Protein AF-A0A395YHV8-F1 (afdb_monomer)

Radius of gyration: 13.7 Å; Cα contacts (8 Å, |Δi|>4): 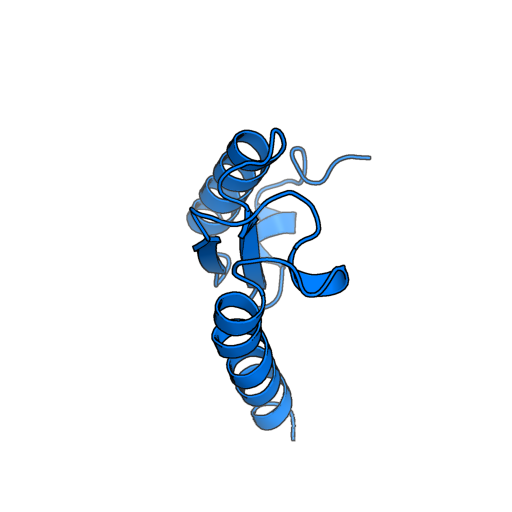100; chains: 1; bounding box: 38×20×34 Å

Nearest PDB structures (foldseek):
  5mif-assembly1_C  TM=8.757E-01  e=2.191E-03  Tuber melanosporum Mel28
  5mif-assembly2_B  TM=8.756E-01  e=3.500E-03  Tuber melanosporum Mel28
  5mii-assembly1_C  TM=8.741E-01  e=4.278E-03  Tuber melanosporum Mel28
  1jkm-assembly1_B  TM=8.423E-01  e=3.742E-03  Bacillus subtilis
  4j7a-assembly2_C  TM=7.583E-01  e=6.391E-03  uncultured bacterium

Sequence (84 aa):
MSPCFASEEQLQALPPVLMIMAGHDVLGEEAERLAARMIRSGTTLTVKRVLEASHGFVVRRAEGYQEAEQLIFPFLSKIFQNRL

Foldseek 3Di:
DDLLPDDLVRLLPDAEDEEEAEQAEPCVVSSVSSVVSSVVSVHNYDYYYQNHDDPPCCVVVHPCNVVVVVVVPVVVVVVVVVPD

pLDDT: mean 95.18, std 8.48, range [47.69, 98.56]

Mean predicted aligned error: 3.08 Å

Solvent-accessible surface area (backbone atoms only — not comparable to full-atom values): 4864 Å² total; per-residue (Å²): 140,62,78,85,71,59,51,57,68,62,40,34,72,44,69,78,41,81,47,79,38,33,48,57,33,90,60,37,66,61,51,51,54,44,51,53,50,29,53,72,39,65,21,53,70,49,78,45,73,40,64,84,9,38,74,62,18,63,87,68,67,34,65,55,25,68,64,52,48,69,49,49,54,58,52,51,50,57,61,58,65,78,72,118

Secondary structure (DSSP, 8-state):
--GGG--HHHHHTSPPEEEEEEEE-TTHHHHHHHHHHHHHTT--EEEEEEEEEETTHHHHT-TTHHHHHHHHHHHHHHHHHTT-

Structure (mmCIF, N/CA/C/O backbone):
data_AF-A0A395YHV8-F1
#
_entry.id   AF-A0A395YHV8-F1
#
loop_
_atom_site.group_PDB
_atom_site.id
_atom_site.type_symbol
_atom_site.label_atom_id
_atom_site.label_alt_id
_atom_site.label_comp_id
_atom_site.label_asym_id
_atom_site.label_entity_id
_atom_site.label_seq_id
_atom_site.pdbx_PDB_ins_code
_atom_site.Cartn_x
_atom_site.Cartn_y
_atom_site.Cartn_z
_atom_site.occupancy
_atom_site.B_iso_or_equiv
_atom_site.auth_seq_id
_atom_site.auth_comp_id
_atom_site.auth_asym_id
_atom_site.auth_atom_id
_atom_site.pdbx_PDB_model_num
ATOM 1 N N . MET A 1 1 ? 10.162 11.770 11.586 1.00 77.69 1 MET A N 1
ATOM 2 C CA . MET A 1 1 ? 9.185 10.907 12.291 1.00 77.69 1 MET A CA 1
ATOM 3 C C . MET A 1 1 ? 8.907 9.709 11.394 1.00 77.69 1 MET A C 1
ATOM 5 O O . MET A 1 1 ? 8.760 9.939 10.202 1.00 77.69 1 MET A O 1
ATOM 9 N N . SER A 1 2 ? 8.901 8.473 11.912 1.00 92.88 2 SER A N 1
ATOM 10 C CA . SER A 1 2 ? 8.668 7.259 11.103 1.00 92.88 2 SER A CA 1
ATOM 11 C C . SER A 1 2 ? 7.388 6.524 11.549 1.00 92.88 2 SER A C 1
ATOM 13 O O . SER A 1 2 ? 7.236 6.298 12.754 1.00 92.88 2 SER A O 1
ATOM 15 N N . PRO A 1 3 ? 6.490 6.120 10.621 1.00 93.75 3 PRO A N 1
ATOM 16 C CA . PRO A 1 3 ? 5.292 5.322 10.923 1.00 93.75 3 PRO A CA 1
ATOM 17 C C . PRO A 1 3 ? 5.595 3.957 11.550 1.00 93.75 3 PRO A C 1
ATOM 19 O O . PRO A 1 3 ? 4.757 3.398 12.254 1.00 93.75 3 PRO A O 1
ATOM 22 N N . CYS A 1 4 ? 6.812 3.440 11.365 1.00 94.38 4 CYS A N 1
ATOM 23 C CA . CYS A 1 4 ? 7.261 2.185 11.966 1.00 94.38 4 CYS A CA 1
ATOM 24 C C . CYS A 1 4 ? 7.258 2.217 13.499 1.00 94.38 4 CYS A C 1
ATOM 26 O O . CYS A 1 4 ? 7.289 1.155 14.117 1.00 94.38 4 CYS A O 1
ATOM 28 N N . PHE A 1 5 ? 7.160 3.407 14.103 1.00 95.62 5 PHE A N 1
ATOM 29 C CA . PHE A 1 5 ? 7.060 3.618 15.548 1.00 95.62 5 PHE A CA 1
ATOM 30 C C . PHE A 1 5 ? 5.679 4.111 16.012 1.00 95.62 5 PHE A C 1
ATOM 32 O O . PHE A 1 5 ? 5.537 4.464 17.179 1.00 95.62 5 PHE A O 1
ATOM 39 N N . ALA A 1 6 ? 4.663 4.144 15.139 1.00 96.38 6 ALA A N 1
ATOM 40 C CA . ALA A 1 6 ? 3.294 4.478 15.545 1.00 96.38 6 ALA A CA 1
ATOM 41 C C . ALA A 1 6 ? 2.781 3.488 16.606 1.00 96.38 6 ALA A C 1
ATOM 43 O O . ALA A 1 6 ? 3.113 2.305 16.523 1.00 96.38 6 ALA A O 1
ATOM 44 N N . SER A 1 7 ? 1.993 3.941 17.584 1.00 97.06 7 SER A N 1
ATOM 45 C CA . SER A 1 7 ? 1.373 3.068 18.593 1.00 97.06 7 SER A CA 1
ATOM 46 C C . SER A 1 7 ? 0.293 2.171 17.977 1.00 97.06 7 SER A C 1
ATOM 48 O O . SER A 1 7 ? -0.166 2.415 16.861 1.00 97.06 7 SER A O 1
ATOM 50 N N . GLU A 1 8 ? -0.121 1.119 18.683 1.00 96.69 8 GLU A N 1
ATOM 51 C CA . GLU A 1 8 ? -1.182 0.231 18.188 1.00 96.69 8 GLU A CA 1
ATOM 52 C C . GLU A 1 8 ? -2.515 0.971 18.034 1.00 96.69 8 GLU A C 1
ATOM 54 O O . GLU A 1 8 ? -3.200 0.775 17.035 1.00 96.69 8 GLU A O 1
ATOM 59 N N . GLU A 1 9 ? -2.829 1.900 18.940 1.00 97.38 9 GLU A N 1
ATOM 60 C CA . GLU A 1 9 ? -4.024 2.747 18.867 1.00 97.38 9 GLU A CA 1
ATOM 61 C C . GLU A 1 9 ? -3.986 3.657 17.633 1.00 97.38 9 GLU A C 1
ATOM 63 O O . GLU A 1 9 ? -4.993 3.823 16.945 1.00 97.38 9 GLU A O 1
ATOM 68 N N . GLN A 1 10 ? -2.813 4.217 17.313 1.00 97.62 10 GLN A N 1
ATOM 69 C CA . GLN A 1 10 ? -2.630 5.028 16.107 1.00 97.62 10 GLN A CA 1
ATOM 70 C C . GLN A 1 10 ? -2.832 4.202 14.834 1.00 97.62 10 GLN A C 1
ATOM 72 O O . GLN A 1 10 ? -3.428 4.695 13.879 1.00 97.62 10 GLN A O 1
ATOM 77 N N . LEU A 1 11 ? -2.348 2.957 14.814 1.00 97.94 11 LEU A N 1
ATOM 78 C CA . LEU A 1 11 ? -2.530 2.057 13.676 1.00 97.94 11 LEU A CA 1
ATOM 79 C C . LEU A 1 11 ? -3.991 1.605 13.544 1.00 97.94 11 LEU A C 1
ATOM 81 O O . LEU A 1 11 ? -4.540 1.623 12.441 1.00 97.94 11 LEU A O 1
ATOM 85 N N . GLN A 1 12 ? -4.643 1.248 14.651 1.00 97.19 12 GLN A N 1
ATOM 86 C CA . GLN A 1 12 ? -6.044 0.823 14.675 1.00 97.19 12 GLN A CA 1
ATOM 87 C C . GLN A 1 12 ? -6.998 1.925 14.194 1.00 97.19 12 GLN A C 1
ATOM 89 O O . GLN A 1 12 ? -7.988 1.629 13.530 1.00 97.19 12 GLN A O 1
ATOM 94 N N . ALA A 1 13 ? -6.695 3.191 14.494 1.00 97.19 13 ALA A N 1
ATOM 95 C CA . ALA A 1 13 ? -7.518 4.337 14.107 1.00 97.19 13 ALA A CA 1
ATOM 96 C C . ALA A 1 13 ? -7.485 4.663 12.600 1.00 97.19 13 ALA A C 1
ATOM 98 O O . ALA A 1 13 ? -8.221 5.542 12.143 1.00 97.19 13 ALA A O 1
ATOM 99 N N . LEU A 1 14 ? -6.630 3.996 11.817 1.00 97.00 14 LEU A N 1
ATOM 100 C CA . LEU A 1 14 ? -6.552 4.215 10.377 1.00 97.00 14 LEU A CA 1
ATOM 101 C C . LEU A 1 14 ? -7.834 3.735 9.669 1.00 97.00 14 LEU A C 1
ATOM 103 O O . LEU A 1 14 ? -8.423 2.723 10.057 1.00 97.00 14 LEU A O 1
ATOM 107 N N . PRO A 1 15 ? -8.261 4.414 8.583 1.00 96.00 15 PRO A N 1
ATOM 108 C CA . PRO A 1 15 ? -9.287 3.871 7.696 1.00 96.00 15 PRO A CA 1
ATOM 109 C C . PRO A 1 15 ? -8.786 2.568 7.050 1.00 96.00 15 PRO A C 1
ATOM 111 O O . PRO A 1 15 ? -7.607 2.235 7.181 1.00 96.00 15 PRO A O 1
ATOM 114 N N . PRO A 1 16 ? -9.627 1.838 6.293 1.00 97.12 16 PRO A N 1
ATOM 115 C CA . PRO A 1 16 ? -9.120 0.751 5.468 1.00 97.12 16 PRO A CA 1
ATOM 116 C C . PRO A 1 16 ? -7.930 1.216 4.617 1.00 97.12 16 PRO A C 1
ATOM 118 O O . PRO A 1 16 ? -7.982 2.293 4.017 1.00 97.12 16 PRO A O 1
ATOM 121 N N . VAL A 1 17 ? -6.868 0.410 4.573 1.00 97.88 17 VAL A N 1
ATOM 122 C CA . VAL A 1 17 ? -5.612 0.730 3.880 1.00 97.88 17 VAL A CA 1
ATOM 123 C C . VAL A 1 17 ? -5.340 -0.287 2.775 1.00 97.88 17 VAL A C 1
ATOM 125 O O . VAL A 1 17 ? -5.542 -1.489 2.949 1.00 97.88 17 VAL A O 1
ATOM 128 N N . LEU A 1 18 ? -4.840 0.206 1.643 1.00 98.31 18 LEU A N 1
ATOM 129 C CA . LEU A 1 18 ? -4.200 -0.587 0.599 1.00 98.31 18 LEU A CA 1
ATOM 130 C C . LEU A 1 18 ? -2.693 -0.314 0.639 1.00 98.31 18 LEU A C 1
ATOM 132 O O . LEU A 1 18 ? -2.274 0.832 0.495 1.00 98.31 18 LEU A O 1
ATOM 136 N N . MET A 1 19 ? -1.889 -1.360 0.824 1.00 98.19 19 MET A N 1
ATOM 137 C CA . MET A 1 19 ? -0.428 -1.287 0.809 1.00 98.19 19 MET A CA 1
ATOM 138 C C . MET A 1 19 ? 0.125 -2.152 -0.325 1.00 98.19 19 MET A C 1
ATOM 140 O O . MET A 1 19 ? -0.101 -3.361 -0.364 1.00 98.19 19 MET A O 1
ATOM 144 N N . ILE A 1 20 ? 0.856 -1.531 -1.248 1.00 98.44 20 ILE A N 1
ATOM 145 C CA . ILE A 1 20 ? 1.465 -2.202 -2.398 1.00 98.44 20 ILE A CA 1
ATOM 146 C C . ILE A 1 20 ? 2.978 -2.005 -2.318 1.00 98.44 20 ILE A C 1
ATOM 148 O O . ILE A 1 20 ? 3.442 -0.873 -2.199 1.00 98.44 20 ILE A O 1
ATOM 152 N N . MET A 1 21 ? 3.737 -3.096 -2.385 1.00 98.25 21 MET A N 1
ATOM 153 C CA . MET A 1 21 ? 5.201 -3.086 -2.361 1.00 98.25 21 MET A CA 1
ATOM 154 C C . MET A 1 21 ? 5.759 -3.665 -3.655 1.00 98.25 21 MET A C 1
ATOM 156 O O . MET A 1 21 ? 5.182 -4.583 -4.242 1.00 98.25 21 MET A O 1
ATOM 160 N N . ALA A 1 22 ? 6.911 -3.148 -4.064 1.00 98.38 22 ALA A N 1
ATOM 161 C CA . ALA A 1 22 ? 7.715 -3.724 -5.129 1.00 98.38 22 ALA A CA 1
ATOM 162 C C . ALA A 1 22 ? 8.528 -4.921 -4.608 1.00 98.38 22 ALA A C 1
ATOM 164 O O . ALA A 1 22 ? 8.980 -4.938 -3.462 1.00 98.38 22 ALA A O 1
ATOM 165 N N . GLY A 1 23 ? 8.705 -5.938 -5.447 1.00 97.88 23 GLY A N 1
ATOM 166 C CA . GLY A 1 23 ? 9.470 -7.133 -5.120 1.00 97.88 23 GLY A CA 1
ATOM 167 C C . GLY A 1 23 ? 10.960 -6.852 -4.990 1.00 97.88 23 GLY A C 1
ATOM 168 O O . GLY A 1 23 ? 11.588 -7.332 -4.044 1.00 97.88 23 GLY A O 1
ATOM 169 N N . HIS A 1 24 ? 11.485 -6.010 -5.879 1.00 97.62 24 HIS A N 1
ATOM 170 C CA . HIS A 1 24 ? 12.873 -5.560 -5.926 1.00 97.62 24 HIS A CA 1
ATOM 171 C C . HIS A 1 24 ? 13.025 -4.176 -5.277 1.00 97.62 24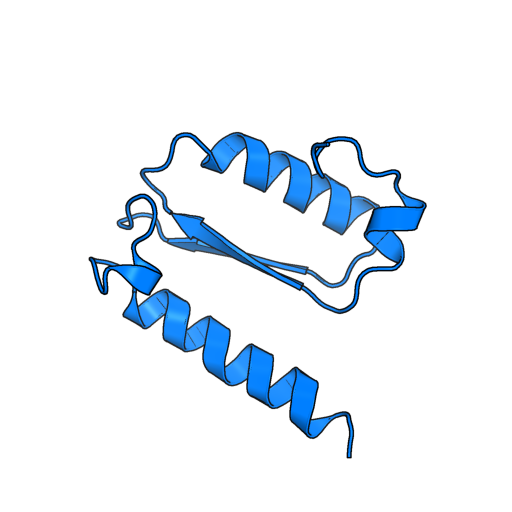 HIS A C 1
ATOM 173 O O . HIS A 1 24 ? 13.379 -3.191 -5.931 1.00 97.62 24 HIS A O 1
ATOM 179 N N . ASP A 1 25 ? 12.714 -4.095 -3.984 1.00 97.75 25 ASP A N 1
ATOM 180 C CA . ASP A 1 25 ? 12.790 -2.861 -3.201 1.00 97.75 25 ASP A CA 1
ATOM 181 C C . ASP A 1 25 ? 13.362 -3.131 -1.804 1.00 97.75 25 ASP A C 1
ATOM 183 O O . ASP A 1 25 ? 12.886 -4.001 -1.072 1.00 97.75 25 ASP A O 1
ATOM 187 N N . VAL A 1 26 ? 14.380 -2.354 -1.428 1.00 96.94 26 VAL A N 1
ATOM 188 C CA . VAL A 1 26 ? 15.036 -2.423 -0.113 1.00 96.94 26 VAL A CA 1
ATOM 189 C C . VAL A 1 26 ? 14.097 -2.025 1.028 1.00 96.94 26 VAL A C 1
ATOM 191 O O . VAL A 1 26 ? 14.324 -2.406 2.172 1.00 96.94 26 VAL A O 1
ATOM 194 N N . LEU A 1 27 ? 13.020 -1.297 0.722 1.00 96.62 27 LEU A N 1
ATOM 195 C CA . LEU A 1 27 ? 11.992 -0.903 1.686 1.00 96.62 27 LEU A CA 1
ATOM 196 C C . LEU A 1 27 ? 10.975 -2.023 1.970 1.00 96.62 27 LEU A C 1
ATOM 198 O O . LEU A 1 27 ? 10.138 -1.879 2.862 1.00 96.62 27 LEU A O 1
ATOM 202 N N . GLY A 1 28 ? 11.033 -3.140 1.233 1.00 95.06 28 GLY A N 1
ATOM 203 C CA . GLY A 1 28 ? 10.047 -4.219 1.319 1.00 95.06 28 GLY A CA 1
ATOM 204 C C . GLY A 1 28 ? 9.929 -4.831 2.716 1.00 95.06 28 GLY A C 1
ATOM 205 O O . GLY A 1 28 ? 8.822 -4.974 3.226 1.00 95.06 28 GLY A O 1
ATOM 206 N N . GLU A 1 29 ? 11.052 -5.137 3.374 1.00 95.44 29 GLU A N 1
ATOM 207 C CA . GLU A 1 29 ? 11.023 -5.735 4.718 1.00 95.44 29 GLU A CA 1
ATOM 208 C C . GLU A 1 29 ? 10.432 -4.793 5.774 1.00 95.44 29 GLU A C 1
ATOM 210 O O . GLU A 1 29 ? 9.701 -5.228 6.666 1.00 95.44 29 GLU A O 1
ATOM 215 N N . GLU A 1 30 ? 10.748 -3.498 5.698 1.00 96.31 30 GLU A N 1
ATOM 216 C CA . GLU A 1 30 ? 10.198 -2.502 6.619 1.00 96.31 30 GLU A CA 1
ATOM 217 C C . GLU A 1 30 ? 8.679 -2.380 6.434 1.00 96.31 30 GLU A C 1
ATOM 219 O O . GLU A 1 30 ? 7.928 -2.413 7.414 1.00 96.31 30 GLU A O 1
ATOM 224 N N . ALA A 1 31 ? 8.223 -2.315 5.180 1.00 96.88 31 ALA A N 1
ATOM 225 C CA . ALA A 1 31 ? 6.807 -2.259 4.844 1.00 96.88 31 ALA A CA 1
ATOM 226 C C . ALA A 1 31 ? 6.049 -3.511 5.318 1.00 96.88 31 ALA A C 1
ATOM 228 O O . ALA A 1 31 ? 4.977 -3.387 5.907 1.00 96.88 31 ALA A O 1
ATOM 229 N N . GLU A 1 32 ? 6.620 -4.708 5.160 1.00 96.56 32 GLU A N 1
ATOM 230 C CA . GLU A 1 32 ? 6.025 -5.960 5.646 1.00 96.56 32 GLU A CA 1
ATOM 231 C C . GLU A 1 32 ? 5.918 -6.002 7.176 1.00 96.56 32 GLU A C 1
ATOM 233 O O . GLU A 1 32 ? 4.899 -6.437 7.722 1.00 96.56 32 GLU A O 1
ATOM 238 N N . ARG A 1 33 ? 6.927 -5.490 7.894 1.00 97.19 33 ARG A N 1
ATOM 239 C CA . ARG A 1 33 ? 6.862 -5.362 9.359 1.00 97.19 33 ARG A CA 1
ATOM 240 C C . ARG A 1 33 ? 5.753 -4.404 9.782 1.00 97.19 33 ARG A C 1
ATOM 242 O O . ARG A 1 33 ? 5.011 -4.725 10.713 1.00 97.19 33 ARG A O 1
ATOM 249 N N . LEU A 1 34 ? 5.612 -3.259 9.111 1.00 97.94 34 LEU A N 1
ATOM 250 C CA . LEU A 1 34 ? 4.523 -2.316 9.374 1.00 97.94 34 LEU A CA 1
ATOM 251 C C . LEU A 1 34 ? 3.156 -2.941 9.061 1.00 97.94 34 LEU A C 1
ATOM 253 O O . LEU A 1 34 ? 2.262 -2.878 9.902 1.00 97.94 34 LEU A O 1
ATOM 257 N N . ALA A 1 35 ? 3.010 -3.612 7.917 1.00 98.06 35 ALA A N 1
ATOM 258 C CA . ALA A 1 35 ? 1.790 -4.320 7.536 1.00 98.06 35 ALA A CA 1
ATOM 259 C C . ALA A 1 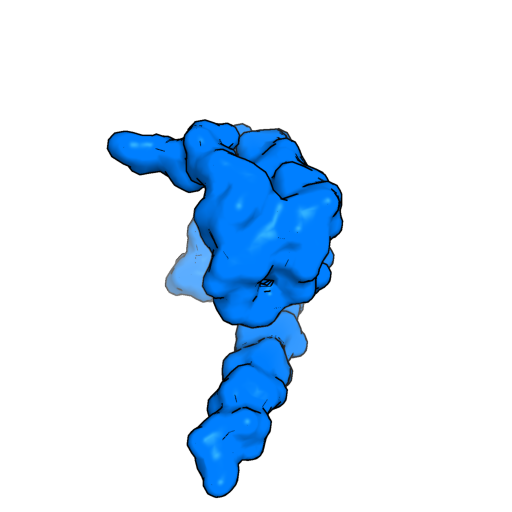35 ? 1.387 -5.357 8.594 1.00 98.06 35 ALA A C 1
ATOM 261 O O . ALA A 1 35 ? 0.237 -5.393 9.030 1.00 98.06 35 ALA A O 1
ATOM 262 N N . ALA A 1 36 ? 2.342 -6.151 9.083 1.00 97.38 36 ALA A N 1
ATOM 263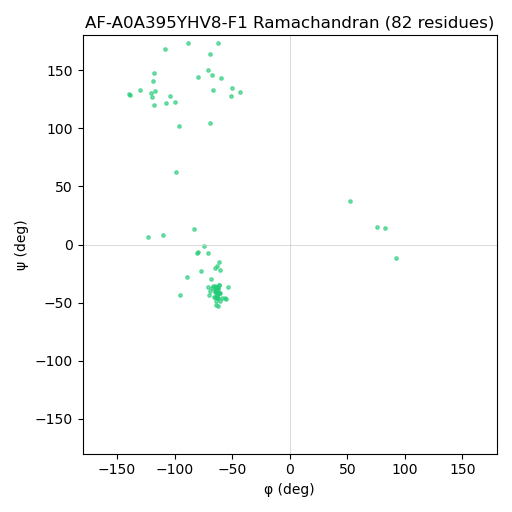 C CA . ALA A 1 36 ? 2.090 -7.127 10.137 1.00 97.38 36 ALA A CA 1
ATOM 264 C C . ALA A 1 36 ? 1.632 -6.464 11.448 1.00 97.38 36 ALA A C 1
ATOM 266 O O . ALA A 1 36 ? 0.771 -7.008 12.139 1.00 97.38 36 ALA A O 1
ATOM 267 N N . ARG A 1 37 ? 2.179 -5.291 11.799 1.00 98.06 37 ARG A N 1
ATOM 268 C CA . ARG A 1 37 ? 1.720 -4.510 12.962 1.00 98.06 37 ARG A CA 1
ATOM 269 C C . ARG A 1 37 ? 0.293 -3.997 12.768 1.00 98.06 37 ARG A C 1
ATOM 271 O O . ARG A 1 37 ? -0.510 -4.173 13.672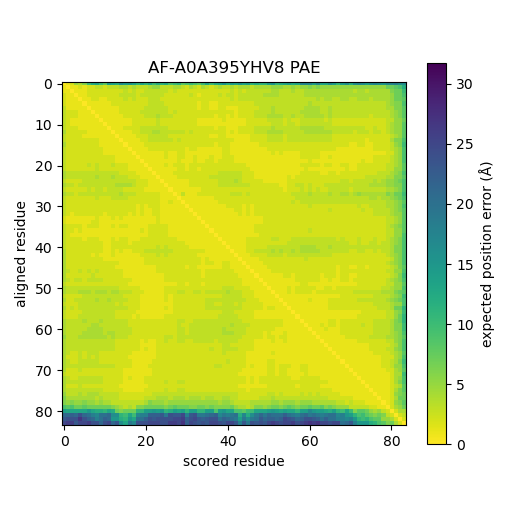 1.00 98.06 37 ARG A O 1
ATOM 278 N N . MET A 1 38 ? -0.027 -3.451 11.595 1.00 98.44 38 MET A N 1
ATOM 279 C CA . MET A 1 38 ? -1.374 -2.974 11.253 1.00 98.44 38 MET A CA 1
ATOM 280 C C . MET A 1 38 ? -2.420 -4.095 11.314 1.00 98.44 38 MET A C 1
ATOM 282 O O . MET A 1 38 ? -3.510 -3.908 11.847 1.00 98.44 38 MET A O 1
ATOM 286 N N . ILE A 1 39 ? -2.079 -5.288 10.815 1.00 97.06 39 ILE A N 1
ATOM 287 C CA . ILE A 1 39 ? -2.956 -6.464 10.907 1.00 97.06 39 ILE A CA 1
ATOM 288 C C . ILE A 1 39 ? -3.200 -6.831 12.375 1.00 97.06 39 ILE A C 1
ATOM 290 O O . ILE A 1 39 ? -4.344 -7.049 12.770 1.00 97.06 39 ILE A O 1
ATOM 294 N N . ARG A 1 40 ? -2.146 -6.861 13.203 1.00 97.25 40 ARG A N 1
ATOM 295 C CA . ARG A 1 40 ? -2.271 -7.176 14.636 1.00 97.25 40 ARG A CA 1
ATOM 296 C C . ARG A 1 40 ? -3.079 -6.138 15.414 1.00 97.25 40 ARG A C 1
ATOM 298 O O . ARG A 1 40 ? -3.829 -6.533 16.297 1.00 97.25 40 ARG A O 1
ATOM 305 N N . SER A 1 41 ? -2.974 -4.854 15.071 1.00 97.31 41 SER A N 1
ATOM 306 C CA . SER A 1 41 ? -3.768 -3.784 15.693 1.00 97.31 41 SER A CA 1
ATOM 307 C C . SER A 1 41 ? -5.231 -3.755 15.232 1.00 97.31 41 SER A C 1
ATOM 309 O O . SER A 1 41 ? -5.999 -2.913 15.686 1.00 97.31 41 SER A O 1
ATOM 311 N N . GLY A 1 42 ? -5.639 -4.643 14.318 1.00 97.06 42 GLY A N 1
ATOM 312 C CA . GLY A 1 42 ? -7.013 -4.722 13.820 1.00 97.06 42 GLY A CA 1
ATOM 313 C C . GLY A 1 42 ? -7.342 -3.735 12.697 1.00 97.06 42 GLY A C 1
ATOM 314 O O . GLY A 1 42 ? -8.514 -3.549 12.370 1.00 97.06 42 GLY A O 1
ATOM 315 N N . THR A 1 43 ? -6.339 -3.108 12.076 1.00 97.94 43 THR A N 1
ATOM 316 C CA . THR A 1 43 ? -6.550 -2.258 10.900 1.00 97.94 43 THR A CA 1
ATOM 317 C C . THR A 1 43 ? -7.026 -3.113 9.726 1.00 97.94 43 THR A C 1
ATOM 319 O O . THR A 1 43 ? -6.430 -4.143 9.407 1.00 97.94 43 THR A O 1
ATOM 322 N N . THR A 1 44 ? -8.073 -2.674 9.022 1.00 97.31 44 THR A N 1
ATOM 323 C CA . THR A 1 44 ? -8.488 -3.329 7.771 1.00 97.31 44 THR A CA 1
ATOM 324 C C . THR A 1 44 ? -7.439 -3.064 6.692 1.00 97.31 44 THR A C 1
ATOM 326 O O . THR A 1 44 ? -7.372 -1.963 6.149 1.00 97.31 44 THR A O 1
ATOM 329 N N . LEU A 1 45 ? -6.614 -4.064 6.378 1.00 97.81 45 LEU A N 1
ATOM 330 C CA . LEU A 1 45 ? -5.494 -3.933 5.448 1.00 97.81 45 LEU A CA 1
ATOM 331 C C . LEU A 1 45 ? -5.639 -4.891 4.261 1.00 97.81 45 LEU A C 1
ATOM 333 O O . LEU A 1 45 ? -5.830 -6.091 4.436 1.00 97.81 45 LEU A O 1
ATOM 337 N N . THR A 1 46 ? -5.494 -4.362 3.047 1.00 97.81 46 THR A N 1
ATOM 338 C CA . THR A 1 46 ? -5.186 -5.147 1.843 1.00 97.81 46 THR A CA 1
ATOM 339 C C . THR A 1 46 ? -3.721 -4.932 1.501 1.00 97.81 46 THR A C 1
ATOM 341 O O . THR A 1 46 ? -3.273 -3.790 1.409 1.00 97.81 46 THR A O 1
ATOM 344 N N . VAL A 1 47 ? -2.968 -6.015 1.325 1.00 97.56 47 VAL A N 1
ATOM 345 C CA . VAL A 1 47 ? -1.518 -5.963 1.124 1.00 97.56 47 VAL A CA 1
ATOM 346 C C . VAL A 1 47 ? -1.111 -6.787 -0.097 1.00 97.56 47 VAL A C 1
ATOM 348 O O . VAL A 1 47 ? -1.571 -7.916 -0.261 1.00 97.56 47 VAL A O 1
ATOM 351 N N . LYS A 1 48 ? -0.261 -6.228 -0.966 1.00 97.75 48 LYS A N 1
ATOM 352 C CA . LYS A 1 48 ? 0.263 -6.915 -2.156 1.00 97.75 48 LYS A CA 1
ATOM 353 C C . LYS A 1 48 ? 1.740 -6.612 -2.363 1.00 97.75 48 LYS A C 1
ATOM 355 O O . LYS A 1 48 ? 2.124 -5.450 -2.450 1.00 97.75 48 LYS A O 1
ATOM 360 N N . ARG A 1 49 ? 2.542 -7.659 -2.552 1.00 97.56 49 ARG A N 1
ATOM 361 C CA . ARG A 1 49 ? 3.890 -7.558 -3.121 1.00 97.56 49 ARG A CA 1
ATOM 362 C C . ARG A 1 49 ? 3.838 -7.931 -4.606 1.00 97.56 49 ARG A C 1
ATOM 364 O O . ARG A 1 49 ? 3.359 -9.014 -4.937 1.00 97.56 49 ARG A O 1
ATOM 371 N N . VAL A 1 50 ? 4.284 -7.027 -5.473 1.00 98.25 50 VAL A N 1
ATOM 372 C CA . VAL A 1 50 ? 4.385 -7.219 -6.931 1.00 98.25 50 VAL A CA 1
ATOM 373 C C . VAL A 1 50 ? 5.819 -7.639 -7.228 1.00 98.25 50 VAL A C 1
ATOM 375 O O . VAL A 1 50 ? 6.728 -6.820 -7.122 1.00 98.25 50 VAL A O 1
ATOM 378 N N . LEU A 1 51 ? 6.048 -8.932 -7.459 1.00 97.62 51 LEU A N 1
ATOM 379 C CA . LEU A 1 51 ? 7.376 -9.549 -7.330 1.00 97.62 51 LEU A CA 1
ATOM 380 C C . LEU A 1 51 ? 8.383 -9.040 -8.369 1.00 97.62 51 LEU A C 1
ATOM 382 O O . LEU A 1 51 ? 9.554 -8.864 -8.052 1.00 97.62 51 LEU A O 1
ATOM 386 N N . GLU A 1 52 ? 7.921 -8.772 -9.581 1.00 96.88 52 GLU A N 1
ATOM 387 C CA . GLU A 1 52 ? 8.716 -8.272 -10.698 1.00 96.88 52 GLU A CA 1
ATOM 388 C C . GLU A 1 52 ? 9.028 -6.771 -10.588 1.00 96.88 52 GLU A C 1
ATOM 390 O O . GLU A 1 52 ? 10.019 -6.285 -11.137 1.00 96.88 52 GLU A O 1
ATOM 395 N N . ALA A 1 53 ? 8.216 -6.028 -9.832 1.00 98.31 53 ALA A N 1
ATOM 396 C CA . ALA A 1 53 ? 8.313 -4.581 -9.753 1.00 98.31 53 ALA A CA 1
ATOM 397 C C . ALA A 1 53 ? 9.560 -4.096 -8.999 1.00 98.31 53 ALA A C 1
ATOM 399 O O . ALA A 1 53 ? 10.026 -4.703 -8.032 1.00 98.31 53 ALA A O 1
ATOM 400 N N . SER A 1 54 ? 10.037 -2.919 -9.404 1.00 98.12 54 SER A N 1
ATOM 401 C CA . SER A 1 54 ? 11.093 -2.155 -8.732 1.00 98.12 54 SER A CA 1
ATOM 402 C C . SER A 1 54 ? 10.538 -0.906 -8.041 1.00 98.12 54 SER A C 1
ATOM 404 O O . SER A 1 54 ? 9.385 -0.511 -8.241 1.00 98.12 54 SER A O 1
ATOM 406 N N . HIS A 1 55 ? 11.359 -0.266 -7.208 1.00 98.12 55 HIS A N 1
ATOM 407 C CA . HIS A 1 55 ? 10.965 0.936 -6.478 1.00 98.12 55 HIS A CA 1
ATOM 408 C C . HIS A 1 55 ? 10.348 2.016 -7.393 1.00 98.12 55 HIS A C 1
ATOM 410 O O . HIS A 1 55 ? 10.923 2.423 -8.408 1.00 98.12 55 HIS A O 1
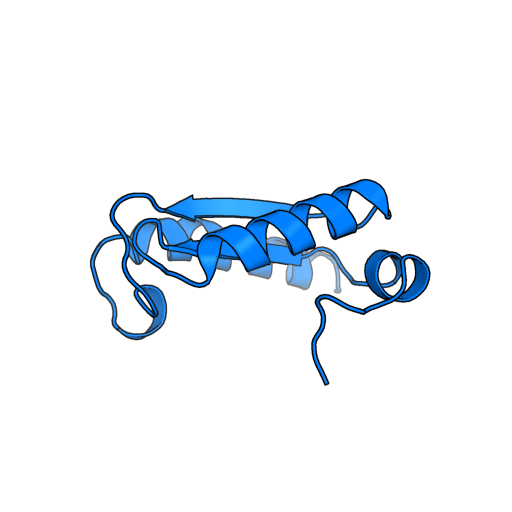ATOM 416 N N . GLY A 1 56 ? 9.163 2.504 -7.011 1.00 97.44 56 GLY A N 1
ATOM 417 C CA . GLY A 1 56 ? 8.435 3.545 -7.742 1.00 97.44 56 GLY A CA 1
ATOM 418 C C . GLY A 1 56 ? 7.725 3.083 -9.023 1.00 97.44 56 GLY A C 1
ATOM 419 O O . GLY A 1 56 ? 7.331 3.934 -9.823 1.00 97.44 56 GLY A O 1
ATOM 420 N N . PHE A 1 57 ? 7.545 1.772 -9.236 1.00 98.44 57 PHE A N 1
ATOM 421 C CA . PHE A 1 57 ? 6.998 1.219 -10.484 1.00 98.44 57 PHE A CA 1
ATOM 422 C C . PHE A 1 57 ? 5.646 1.804 -10.922 1.00 98.44 57 PHE A C 1
ATOM 424 O O . PHE A 1 57 ? 5.456 2.038 -12.113 1.00 98.44 57 PHE A O 1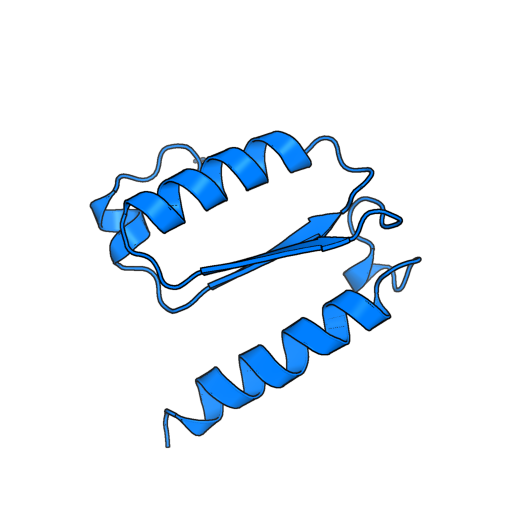
ATOM 431 N N . VAL A 1 58 ? 4.741 2.117 -9.987 1.00 98.25 58 VAL A N 1
ATOM 432 C CA . VAL A 1 58 ? 3.424 2.701 -10.307 1.00 98.25 58 VAL A CA 1
ATOM 433 C C . VAL A 1 58 ? 3.571 4.081 -10.953 1.00 98.25 58 VAL A C 1
ATOM 435 O O . VAL A 1 58 ? 3.053 4.321 -12.040 1.00 98.25 58 VAL A O 1
ATOM 438 N N . VAL A 1 59 ? 4.335 4.978 -10.320 1.00 97.88 59 VAL A N 1
ATOM 439 C CA . VAL A 1 59 ? 4.536 6.360 -10.798 1.00 97.88 59 VAL A CA 1
ATOM 440 C C . VAL A 1 59 ? 5.334 6.378 -12.099 1.00 97.88 59 VA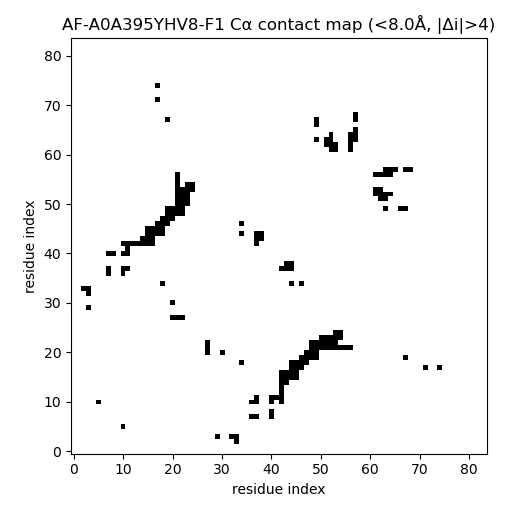L A C 1
ATOM 442 O O . VAL A 1 59 ? 5.060 7.170 -12.996 1.00 97.88 59 VAL A O 1
ATOM 445 N N . ARG A 1 60 ? 6.314 5.478 -12.219 1.00 97.75 60 ARG A N 1
ATOM 446 C CA . ARG A 1 60 ? 7.171 5.359 -13.404 1.00 97.75 60 ARG A CA 1
ATOM 447 C C . ARG A 1 60 ? 6.512 4.605 -14.556 1.00 97.75 60 ARG A C 1
ATOM 449 O O . ARG A 1 60 ? 7.121 4.537 -15.620 1.00 97.75 60 ARG A O 1
ATOM 456 N N . ARG A 1 61 ? 5.320 4.024 -14.347 1.00 97.88 61 ARG A N 1
ATOM 457 C CA . ARG A 1 61 ? 4.647 3.133 -15.308 1.00 97.88 61 ARG A CA 1
ATOM 458 C C . ARG A 1 61 ? 5.576 1.992 -15.764 1.00 97.88 61 ARG A C 1
ATOM 460 O O . ARG A 1 61 ? 5.591 1.619 -16.934 1.00 97.88 61 ARG A O 1
ATOM 467 N N . ALA A 1 62 ? 6.391 1.487 -14.837 1.00 98.19 62 ALA A N 1
ATOM 468 C CA . ALA A 1 62 ? 7.343 0.400 -15.065 1.00 98.19 62 ALA A CA 1
ATOM 469 C C . ALA A 1 62 ? 6.689 -0.968 -14.821 1.00 98.19 62 ALA A C 1
ATOM 471 O O . ALA A 1 62 ? 5.557 -1.037 -14.350 1.00 98.19 62 ALA A O 1
ATOM 472 N N . GLU A 1 63 ? 7.400 -2.053 -15.128 1.00 98.25 63 GLU A N 1
ATOM 473 C CA . GLU A 1 63 ? 6.902 -3.426 -14.973 1.00 98.25 63 GLU A CA 1
ATOM 474 C C . GLU A 1 63 ? 6.154 -3.647 -13.640 1.00 98.25 63 GLU A C 1
ATOM 476 O O . GLU A 1 63 ? 6.605 -3.213 -12.576 1.00 98.25 63 GLU A O 1
ATOM 481 N N . GLY A 1 64 ? 4.963 -4.246 -13.735 1.00 98.19 64 GLY A N 1
ATOM 482 C CA . GLY A 1 64 ? 4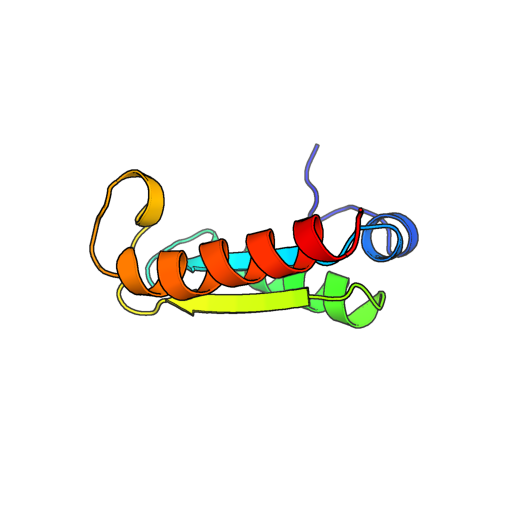.037 -4.455 -12.620 1.00 98.19 64 GLY A CA 1
ATOM 483 C C . GLY A 1 64 ? 2.991 -3.347 -12.409 1.00 98.19 64 GLY A C 1
ATOM 484 O O . GLY A 1 64 ? 2.040 -3.551 -11.653 1.00 98.19 64 GLY A O 1
ATOM 485 N N . TYR A 1 65 ? 3.094 -2.175 -13.061 1.00 98.56 65 TYR A N 1
ATOM 486 C CA . TYR A 1 65 ? 2.199 -1.044 -12.746 1.00 98.56 65 TYR A CA 1
ATOM 487 C C . TYR A 1 65 ? 0.717 -1.361 -13.000 1.00 98.56 65 TYR A C 1
ATOM 489 O O . TYR A 1 65 ? -0.134 -0.904 -12.237 1.00 98.56 65 TYR A O 1
ATOM 497 N N . GLN A 1 66 ? 0.396 -2.155 -14.032 1.00 98.44 66 GLN A N 1
ATOM 498 C CA . GLN A 1 66 ? -0.990 -2.537 -14.315 1.00 98.44 66 GLN A CA 1
ATOM 499 C C . GLN A 1 66 ? -1.590 -3.373 -13.180 1.00 98.44 66 GLN A C 1
ATOM 501 O O . GLN A 1 66 ? -2.763 -3.201 -12.856 1.00 98.44 66 GLN A O 1
ATOM 506 N N . GLU A 1 67 ? -0.802 -4.255 -12.558 1.00 98.31 67 GLU A N 1
ATOM 507 C CA . GLU A 1 67 ? -1.270 -5.055 -11.424 1.00 98.31 67 GLU A CA 1
ATOM 508 C C . GLU A 1 67 ? -1.594 -4.154 -10.224 1.00 98.31 67 GLU A C 1
ATOM 510 O O . GLU A 1 67 ? -2.630 -4.317 -9.580 1.00 98.31 67 GLU A O 1
ATOM 515 N N . ALA A 1 68 ? -0.765 -3.139 -9.963 1.00 98.44 68 ALA A N 1
ATOM 516 C CA . ALA A 1 68 ? -1.071 -2.148 -8.935 1.00 98.44 68 ALA A CA 1
ATOM 517 C C . ALA A 1 68 ? -2.348 -1.352 -9.255 1.00 98.44 68 ALA A C 1
ATOM 519 O O . ALA A 1 68 ? -3.172 -1.137 -8.367 1.00 98.44 68 ALA A O 1
ATOM 520 N N . GLU A 1 69 ? -2.559 -0.948 -10.509 1.00 98.31 69 GLU A N 1
ATOM 521 C CA . GLU A 1 69 ? -3.769 -0.232 -10.939 1.00 98.31 69 GLU A CA 1
ATOM 522 C C . GLU A 1 69 ? -5.047 -1.065 -10.759 1.00 98.31 69 GLU A C 1
ATOM 524 O O . GLU A 1 69 ? -6.067 -0.541 -10.301 1.00 98.31 69 GLU A O 1
ATOM 529 N N . GLN A 1 70 ? -4.975 -2.374 -11.024 1.00 98.19 70 GLN A N 1
ATOM 530 C CA . GLN A 1 70 ? -6.070 -3.320 -10.778 1.00 98.19 70 GLN A CA 1
ATOM 531 C C . GLN A 1 70 ? -6.442 -3.446 -9.293 1.00 98.19 70 GLN A C 1
ATOM 533 O O . GLN A 1 70 ? -7.543 -3.893 -8.981 1.00 98.19 70 GLN A O 1
ATOM 538 N N . LEU A 1 71 ? -5.568 -3.027 -8.374 1.00 98.25 71 LEU A N 1
ATOM 539 C CA . LEU A 1 71 ? -5.862 -2.950 -6.942 1.00 98.25 71 LEU A CA 1
ATOM 540 C C . LEU A 1 71 ? -6.315 -1.548 -6.529 1.00 98.25 71 LEU A C 1
ATOM 542 O O . LEU A 1 71 ? -7.285 -1.408 -5.784 1.00 98.25 71 LEU A O 1
ATOM 546 N N . ILE A 1 72 ? -5.635 -0.511 -7.023 1.00 98.31 72 ILE A N 1
ATOM 547 C CA . ILE A 1 72 ? -5.881 0.885 -6.650 1.00 98.31 72 ILE A CA 1
ATOM 548 C C . ILE A 1 72 ? -7.291 1.314 -7.050 1.00 98.31 72 ILE A C 1
ATOM 550 O O . ILE A 1 72 ? -8.036 1.800 -6.198 1.00 98.31 72 ILE A O 1
ATOM 554 N N . PHE A 1 73 ? -7.686 1.137 -8.314 1.00 97.38 73 PHE A N 1
ATOM 555 C CA . PHE A 1 73 ? -8.964 1.684 -8.777 1.00 97.38 73 PHE A CA 1
ATOM 556 C C . PHE A 1 73 ? -10.169 1.053 -8.069 1.00 97.38 73 PHE A C 1
ATOM 558 O O . PHE A 1 73 ? -10.979 1.812 -7.532 1.00 97.38 73 PHE A O 1
ATOM 565 N N . PRO A 1 74 ? -10.285 -0.287 -7.951 1.00 96.88 74 PRO A N 1
ATOM 566 C CA . PRO A 1 74 ? -11.404 -0.888 -7.228 1.00 96.88 74 PRO A CA 1
ATOM 567 C C . PRO A 1 74 ? -11.413 -0.534 -5.741 1.00 96.88 74 PRO A C 1
ATOM 569 O O . PRO A 1 74 ? -12.482 -0.314 -5.169 1.00 96.88 74 PRO A O 1
ATOM 572 N N . PHE A 1 75 ? -10.236 -0.445 -5.111 1.00 97.31 75 PHE A N 1
ATOM 573 C CA . PHE A 1 75 ? -10.132 -0.035 -3.714 1.00 97.31 75 PHE A CA 1
ATOM 574 C C . PHE A 1 75 ? -10.682 1.379 -3.509 1.00 97.31 75 PHE A C 1
ATOM 576 O O . PHE A 1 75 ? -11.525 1.590 -2.637 1.00 97.31 75 PHE A O 1
ATOM 583 N N . LEU A 1 76 ? -10.273 2.337 -4.347 1.00 96.19 76 LEU A N 1
ATOM 584 C CA . LEU A 1 76 ? -10.777 3.709 -4.283 1.00 96.19 76 LEU A CA 1
ATOM 585 C C . LEU A 1 76 ? -12.282 3.768 -4.566 1.00 96.19 76 LEU A C 1
ATOM 587 O O . LEU A 1 76 ? -13.009 4.404 -3.804 1.00 96.19 76 LEU A O 1
ATOM 591 N N . SER A 1 77 ? -12.770 3.068 -5.597 1.00 95.12 77 SER A N 1
ATOM 592 C CA . SER A 1 77 ? -14.206 2.995 -5.889 1.00 95.12 77 SER A CA 1
ATOM 593 C C . SER A 1 77 ? -15.000 2.507 -4.679 1.00 95.12 77 SER A C 1
ATOM 595 O O . SER A 1 77 ? -15.964 3.159 -4.293 1.00 95.12 77 SER A O 1
ATOM 597 N N . LYS A 1 78 ? -14.555 1.434 -4.013 1.00 93.56 78 LYS A N 1
ATOM 598 C CA . LYS A 1 78 ? -15.211 0.901 -2.810 1.00 93.56 78 LYS A CA 1
ATOM 599 C C . LYS A 1 78 ? -15.241 1.911 -1.659 1.00 93.56 78 LYS A C 1
ATOM 601 O O . LYS A 1 78 ? -16.245 2.024 -0.962 1.00 93.56 78 LYS A O 1
ATOM 606 N N . ILE A 1 79 ? -14.147 2.642 -1.443 1.00 91.75 79 ILE A N 1
ATOM 607 C CA . ILE A 1 79 ? -14.045 3.613 -0.345 1.00 91.75 79 ILE A CA 1
ATOM 608 C C . ILE A 1 79 ? -14.916 4.848 -0.585 1.00 91.75 79 ILE A C 1
ATOM 610 O O . ILE A 1 79 ? -15.487 5.371 0.372 1.00 91.75 79 ILE A O 1
ATOM 614 N N . PHE A 1 80 ? -15.031 5.313 -1.829 1.00 88.50 80 PHE A N 1
ATOM 615 C CA . PHE A 1 80 ? -15.803 6.516 -2.150 1.00 88.50 80 PHE A CA 1
ATOM 616 C C . PHE A 1 80 ? -17.280 6.245 -2.448 1.00 88.50 80 PHE A C 1
ATOM 618 O O . PHE A 1 80 ? -18.105 7.107 -2.166 1.00 88.50 80 PHE A O 1
ATOM 625 N N . GLN A 1 81 ? -17.643 5.058 -2.942 1.00 79.81 81 GLN A N 1
ATOM 626 C CA . GLN A 1 81 ? -19.049 4.672 -3.118 1.00 79.81 81 GLN A CA 1
ATOM 627 C C . GLN A 1 81 ? -19.772 4.476 -1.778 1.00 79.81 81 GLN A C 1
ATOM 629 O O . GLN A 1 81 ? -20.957 4.761 -1.686 1.00 79.81 81 GLN A O 1
ATOM 634 N N . ASN A 1 82 ? -19.061 4.074 -0.721 1.00 59.19 82 ASN A N 1
ATOM 635 C CA . ASN A 1 82 ? -19.630 3.901 0.620 1.00 59.19 82 ASN A CA 1
ATOM 636 C C . ASN A 1 82 ? -19.713 5.209 1.444 1.00 59.19 82 ASN A C 1
ATOM 638 O O . ASN A 1 82 ? -19.876 5.147 2.663 1.00 59.19 82 ASN A O 1
ATOM 642 N N . ARG A 1 83 ? -19.535 6.386 0.825 1.00 57.22 83 ARG A N 1
ATOM 643 C CA . ARG A 1 83 ? -19.513 7.698 1.509 1.00 57.22 83 ARG A CA 1
ATOM 644 C C . ARG A 1 83 ? -20.551 8.711 0.994 1.00 57.22 83 ARG A C 1
ATOM 646 O O . ARG A 1 83 ? -20.503 9.859 1.434 1.00 57.22 83 ARG A O 1
ATOM 653 N N . LEU A 1 84 ? -21.457 8.305 0.103 1.00 47.69 84 LEU A N 1
ATOM 654 C CA . LEU A 1 84 ? -22.634 9.072 -0.336 1.00 47.69 84 LEU A CA 1
ATOM 655 C C . LEU A 1 84 ? -23.906 8.377 0.156 1.00 47.69 84 LEU A C 1
ATOM 657 O O . LEU A 1 84 ? -24.866 9.106 0.478 1.00 47.69 84 LEU A O 1
#